Protein AF-A0A151Z0L4-F1 (afdb_monomer_lite)

Radius of gyration: 17.96 Å; chains: 1; bounding box: 32×26×50 Å

Secondary structure (DSSP, 8-state):
--SEEEEEEEETTEEEEEEEE-TTTS-HHHHHHHHHHHHHHHHHHHHHHHH-----GGG-TTS---HHHHHHHHHHHHHHHHHHHH-TT---

Structure (mmCIF, N/CA/C/O backbone):
data_AF-A0A151Z0L4-F1
#
_entry.id   AF-A0A151Z0L4-F1
#
loop_
_atom_site.group_PDB
_atom_site.id
_atom_site.type_symbol
_atom_site.label_atom_id
_atom_site.label_alt_id
_atom_site.label_comp_id
_atom_site.label_asym_id
_atom_site.label_entity_id
_atom_site.label_seq_id
_atom_si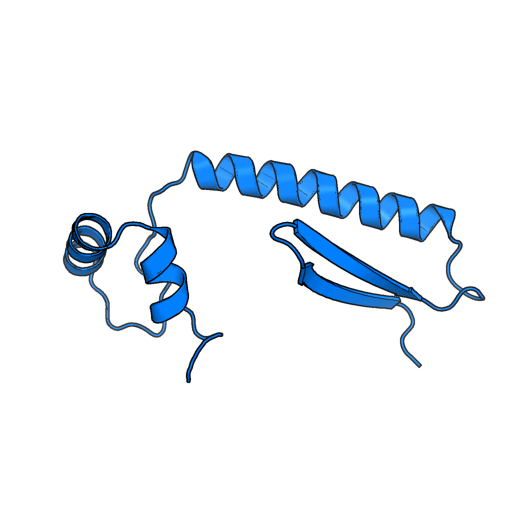te.pdbx_PDB_ins_code
_atom_site.Cartn_x
_atom_site.Cartn_y
_atom_site.Cartn_z
_atom_site.occupancy
_atom_site.B_iso_or_equiv
_atom_site.auth_seq_id
_atom_site.auth_comp_id
_atom_site.auth_asym_id
_atom_site.auth_atom_id
_atom_site.pdbx_PDB_model_num
ATOM 1 N N . MET A 1 1 ? -14.932 -12.350 11.446 1.00 51.75 1 MET A N 1
ATOM 2 C CA . MET A 1 1 ? -14.619 -11.000 11.964 1.00 51.75 1 MET A CA 1
ATOM 3 C C . MET A 1 1 ? -13.110 -10.839 11.889 1.00 51.75 1 MET A C 1
ATOM 5 O O . MET A 1 1 ? -12.414 -11.594 12.555 1.00 51.75 1 MET A O 1
ATOM 9 N N . TYR A 1 2 ? -12.606 -9.988 10.992 1.00 61.78 2 TYR A N 1
ATOM 10 C CA . TYR A 1 2 ? -11.167 -9.871 10.732 1.00 61.78 2 TYR A CA 1
ATOM 11 C C . TYR A 1 2 ? -10.459 -9.182 11.905 1.00 61.78 2 TYR A C 1
ATOM 13 O O . TYR A 1 2 ? -10.967 -8.207 12.457 1.00 61.78 2 TYR A O 1
ATOM 21 N N . LEU A 1 3 ? -9.311 -9.726 12.314 1.00 86.25 3 LEU A N 1
ATOM 22 C CA . LEU A 1 3 ? -8.497 -9.199 13.416 1.00 86.25 3 LEU A CA 1
ATOM 23 C C . LEU A 1 3 ? -7.929 -7.813 13.058 1.00 86.25 3 LEU A C 1
ATOM 25 O O . LEU A 1 3 ? -7.926 -6.888 13.872 1.00 86.25 3 LEU A O 1
ATOM 29 N N . LEU A 1 4 ? -7.512 -7.700 11.799 1.00 91.25 4 LEU A N 1
ATOM 30 C CA . LEU A 1 4 ? -6.943 -6.540 11.143 1.00 91.25 4 LEU A CA 1
ATOM 31 C C . LEU A 1 4 ? -7.225 -6.675 9.641 1.00 91.25 4 LEU A C 1
ATOM 33 O O . LEU A 1 4 ? -7.048 -7.752 9.076 1.00 91.25 4 LEU A O 1
ATOM 37 N N . ASP A 1 5 ? -7.656 -5.591 9.021 1.00 92.88 5 ASP A N 1
ATOM 38 C CA . ASP A 1 5 ? -7.913 -5.450 7.595 1.00 92.88 5 ASP A CA 1
ATOM 39 C C . ASP A 1 5 ? -7.278 -4.134 7.119 1.00 92.88 5 ASP A C 1
ATOM 41 O O . ASP A 1 5 ? -7.339 -3.109 7.810 1.00 92.88 5 ASP A O 1
ATOM 45 N N . VAL A 1 6 ? -6.603 -4.188 5.971 1.00 93.38 6 VAL A N 1
ATOM 46 C CA . VAL A 1 6 ? -5.842 -3.069 5.409 1.00 93.38 6 VAL A CA 1
ATOM 47 C C . VAL A 1 6 ? -6.211 -2.939 3.943 1.00 93.38 6 VAL A C 1
ATOM 49 O O . VAL A 1 6 ? -5.927 -3.828 3.146 1.00 93.38 6 VAL A O 1
ATOM 52 N N . ASN A 1 7 ? -6.823 -1.815 3.593 1.00 92.25 7 ASN A N 1
ATOM 53 C CA . ASN A 1 7 ? -7.25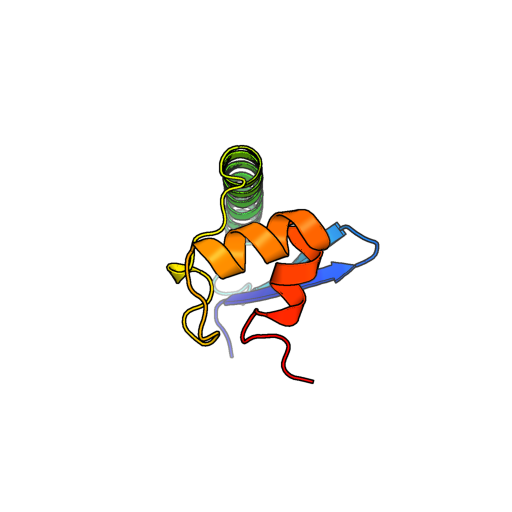7 -1.516 2.235 1.00 92.25 7 ASN A CA 1
ATOM 54 C C . ASN A 1 7 ? -6.526 -0.280 1.715 1.00 92.25 7 ASN A C 1
ATOM 56 O O . ASN A 1 7 ? -6.416 0.719 2.425 1.00 92.25 7 ASN A O 1
ATOM 60 N N . ALA A 1 8 ? -6.039 -0.323 0.476 1.00 92.50 8 ALA A N 1
ATOM 61 C CA . ALA A 1 8 ? -5.300 0.775 -0.142 1.00 92.50 8 ALA A CA 1
ATOM 62 C C . ALA A 1 8 ? -5.951 1.203 -1.461 1.00 92.50 8 ALA A C 1
ATOM 64 O O . ALA A 1 8 ? -6.421 0.372 -2.232 1.00 92.50 8 ALA A O 1
ATOM 65 N N . MET A 1 9 ? -5.985 2.510 -1.710 1.00 92.12 9 MET A N 1
ATOM 66 C CA . MET A 1 9 ? -6.586 3.104 -2.906 1.00 92.12 9 MET A CA 1
ATOM 67 C C . MET A 1 9 ? -5.913 4.435 -3.248 1.00 92.12 9 MET A C 1
ATOM 69 O O . MET A 1 9 ? -5.406 5.124 -2.360 1.00 92.12 9 MET A O 1
ATOM 73 N N . ILE A 1 10 ? -5.947 4.831 -4.521 1.00 92.50 10 ILE A N 1
ATOM 74 C CA . ILE A 1 10 ? -5.545 6.176 -4.945 1.00 92.50 10 ILE A CA 1
ATOM 75 C C . ILE A 1 10 ? -6.783 7.071 -4.969 1.00 92.50 10 ILE A C 1
ATOM 77 O O . ILE A 1 10 ? -7.756 6.782 -5.660 1.00 92.50 10 ILE A O 1
ATOM 81 N N . VAL A 1 11 ? -6.753 8.162 -4.205 1.00 91.69 11 VAL A N 1
ATOM 82 C CA . VAL A 1 11 ? -7.828 9.162 -4.157 1.00 91.69 11 VAL A CA 1
ATOM 83 C C . VAL A 1 11 ? -7.194 10.534 -4.294 1.00 91.69 11 VAL A C 1
ATOM 85 O O . VAL A 1 11 ? -6.348 10.892 -3.477 1.00 91.69 11 VAL A O 1
ATOM 88 N N . GLN A 1 12 ? -7.609 11.302 -5.306 1.00 93.62 12 GLN A N 1
ATOM 89 C CA . GLN A 1 12 ? -7.046 12.630 -5.596 1.00 93.62 12 GLN A CA 1
ATOM 90 C C . GLN A 1 12 ? -5.509 12.595 -5.672 1.00 93.62 12 GLN A C 1
ATOM 92 O O . GLN A 1 12 ? -4.828 13.328 -4.957 1.00 93.62 12 GLN A O 1
ATOM 97 N N . GLU A 1 13 ? -4.982 11.671 -6.483 1.00 90.12 13 GLU A N 1
ATOM 98 C CA . GLU A 1 13 ? -3.538 11.483 -6.728 1.00 90.12 13 GLU A CA 1
ATOM 99 C C . GLU A 1 13 ? -2.708 11.120 -5.487 1.00 90.12 13 GLU A C 1
ATOM 101 O O . GLU A 1 13 ? -1.479 11.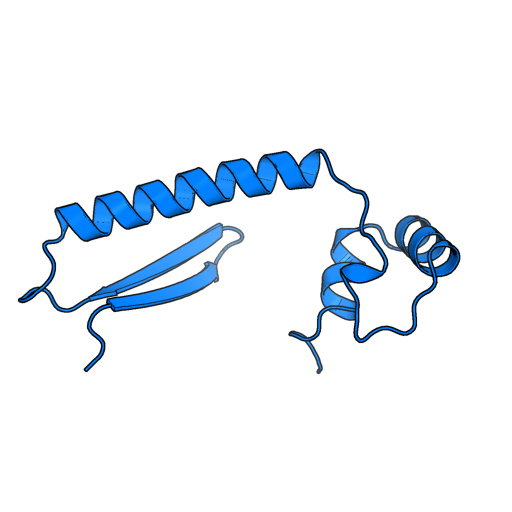137 -5.513 1.00 90.12 13 GLU A O 1
ATOM 106 N N . LYS A 1 14 ? -3.359 10.761 -4.378 1.00 90.44 14 LYS A N 1
ATOM 107 C CA . LYS A 1 14 ? -2.686 10.386 -3.135 1.00 90.44 14 LYS A CA 1
ATOM 108 C C . LYS A 1 14 ? -3.053 8.969 -2.743 1.00 90.44 14 LYS A C 1
ATOM 110 O O . LYS A 1 14 ? -4.223 8.584 -2.769 1.00 90.44 14 LYS A O 1
ATOM 115 N N . LEU A 1 15 ? -2.043 8.209 -2.323 1.00 91.88 15 LEU A N 1
ATOM 116 C CA . LEU A 1 15 ? -2.255 6.914 -1.694 1.00 91.88 15 LEU A CA 1
ATOM 117 C C . LEU A 1 15 ? -2.982 7.111 -0.363 1.00 91.88 15 LEU A C 1
ATOM 119 O O . LEU A 1 15 ? -2.498 7.801 0.537 1.00 91.88 15 LEU A O 1
ATOM 123 N N . ARG A 1 16 ? -4.142 6.474 -0.240 1.00 94.31 16 ARG A N 1
ATOM 124 C CA . ARG A 1 16 ? -4.925 6.390 0.986 1.00 94.31 16 ARG A CA 1
ATOM 125 C C . ARG A 1 16 ? -4.955 4.943 1.445 1.00 94.31 16 ARG A C 1
ATOM 127 O O . ARG A 1 16 ? -5.373 4.065 0.697 1.00 94.31 16 ARG A O 1
ATOM 134 N N . VAL A 1 17 ? -4.558 4.722 2.694 1.00 94.88 17 VAL A N 1
ATOM 135 C CA . VAL A 1 17 ? -4.616 3.411 3.345 1.00 94.88 17 VAL A CA 1
ATOM 136 C C . VAL A 1 17 ? -5.629 3.474 4.484 1.00 94.88 17 VAL A C 1
ATOM 138 O O . VAL A 1 17 ? -5.534 4.332 5.362 1.00 94.88 17 VAL A O 1
ATOM 141 N N . VAL A 1 18 ? -6.617 2.586 4.448 1.00 94.81 18 VAL A N 1
ATOM 142 C CA . VAL A 1 18 ? -7.674 2.442 5.448 1.00 94.81 18 VAL A CA 1
ATOM 143 C C . VAL A 1 18 ? -7.373 1.209 6.289 1.00 94.81 18 VAL A C 1
ATOM 145 O O . VAL A 1 18 ? -7.215 0.114 5.758 1.00 94.81 18 VAL A O 1
ATOM 148 N N . TRP A 1 19 ? -7.297 1.410 7.603 1.00 94.75 19 TRP A N 1
ATOM 149 C CA . TRP A 1 19 ? -6.996 0.372 8.584 1.00 94.75 19 TRP A CA 1
ATOM 150 C C . TRP A 1 19 ? -8.246 0.084 9.412 1.00 94.75 19 TRP A C 1
ATOM 152 O O . TRP A 1 19 ? -8.680 0.928 10.200 1.00 94.75 19 TRP A O 1
ATOM 162 N N . SER A 1 20 ? -8.803 -1.112 9.254 1.00 93.56 20 SER A N 1
ATOM 163 C CA . SER A 1 20 ? -9.948 -1.598 10.026 1.00 93.56 20 SER A CA 1
ATOM 164 C C . SER A 1 20 ? -9.466 -2.662 11.005 1.00 93.56 20 SER A C 1
ATOM 166 O O . SER A 1 20 ? -8.816 -3.626 10.613 1.00 93.56 20 SER A O 1
ATOM 168 N N . TYR A 1 21 ? -9.751 -2.514 12.295 1.00 93.31 21 TYR A N 1
ATOM 169 C CA . TYR A 1 21 ? -9.246 -3.448 13.303 1.00 93.31 21 TYR A CA 1
ATOM 170 C C . TYR A 1 21 ? -10.199 -3.600 14.483 1.00 93.31 21 TYR A C 1
ATOM 172 O O . TYR A 1 21 ? -10.999 -2.714 14.793 1.00 93.31 21 TYR A O 1
ATOM 180 N N . ASN A 1 22 ? -10.083 -4.730 15.181 1.00 93.19 22 ASN A N 1
ATOM 181 C CA . ASN A 1 22 ? -10.834 -4.963 16.406 1.00 93.19 22 ASN A CA 1
ATOM 182 C C . ASN A 1 22 ? -10.184 -4.225 17.590 1.00 93.19 22 ASN A C 1
ATOM 184 O O . ASN A 1 22 ? -9.106 -4.604 18.054 1.00 93.19 22 ASN A O 1
ATOM 188 N N . GLN A 1 23 ? -10.861 -3.198 18.108 1.00 90.19 23 GLN A N 1
ATOM 189 C CA . GLN A 1 23 ? -10.375 -2.366 19.219 1.00 90.19 23 GLN A CA 1
ATOM 190 C C . GLN A 1 23 ? -10.272 -3.111 20.558 1.00 90.19 23 GLN A C 1
ATOM 192 O O . GLN A 1 23 ? -9.508 -2.697 21.427 1.00 90.19 23 GLN A O 1
ATOM 197 N N . ASN A 1 24 ? -10.981 -4.234 20.721 1.00 91.31 24 ASN A N 1
ATOM 198 C CA . ASN A 1 24 ? -10.868 -5.073 21.918 1.00 91.31 24 ASN A CA 1
ATOM 199 C C . ASN A 1 24 ? -9.556 -5.875 21.945 1.00 91.31 24 ASN A C 1
ATOM 201 O O . ASN A 1 24 ? -9.185 -6.416 22.982 1.00 91.31 24 ASN A O 1
ATOM 205 N N . ILE A 1 25 ? -8.866 -5.972 20.804 1.00 90.31 25 ILE A N 1
ATOM 206 C CA . ILE A 1 25 ? -7.644 -6.769 20.634 1.00 90.31 25 ILE A CA 1
ATOM 207 C C . ILE A 1 25 ? -6.442 -5.857 20.386 1.00 90.31 25 ILE A C 1
ATOM 209 O O . ILE A 1 25 ? -5.377 -6.039 20.982 1.00 90.31 25 ILE A O 1
ATOM 213 N N . HIS A 1 26 ? -6.603 -4.856 19.521 1.00 88.50 26 HIS A N 1
ATOM 214 C CA . HIS A 1 26 ? -5.532 -3.947 19.142 1.00 88.50 26 HIS A CA 1
ATOM 215 C C . HIS A 1 26 ? -5.770 -2.543 19.684 1.00 88.50 26 HIS A C 1
ATOM 217 O O . HIS A 1 26 ? -6.815 -1.930 19.481 1.00 88.50 26 HIS A O 1
ATOM 223 N N . ARG A 1 27 ? -4.733 -2.010 20.331 1.00 92.62 27 ARG A N 1
ATOM 224 C CA . ARG A 1 27 ? -4.687 -0.612 20.748 1.00 92.62 27 ARG A CA 1
ATOM 225 C C . ARG A 1 27 ? -4.425 0.285 19.544 1.00 92.62 27 ARG A C 1
ATOM 227 O O . ARG A 1 27 ? -3.599 -0.058 18.693 1.00 92.62 27 ARG A O 1
ATOM 234 N N . LYS A 1 28 ? -5.077 1.447 19.511 1.00 92.12 28 LYS A N 1
ATOM 235 C CA . LYS A 1 28 ? -4.942 2.427 18.426 1.00 92.12 28 LYS A CA 1
ATOM 236 C C . LYS A 1 28 ? -3.485 2.822 18.195 1.00 92.12 28 LYS A C 1
ATOM 238 O O . LYS A 1 28 ? -3.056 2.904 17.052 1.00 92.12 28 LYS A O 1
ATOM 243 N N . GLU A 1 29 ? -2.710 2.986 19.262 1.00 95.56 29 GLU A N 1
ATOM 244 C CA . GLU A 1 29 ? -1.306 3.407 19.199 1.00 95.56 29 GLU A CA 1
ATOM 245 C C . GLU A 1 29 ? -0.444 2.383 18.450 1.00 95.56 29 GLU A C 1
ATOM 247 O O . GLU A 1 29 ? 0.444 2.754 17.687 1.00 95.56 29 GLU A O 1
ATOM 252 N N . ARG A 1 30 ? -0.737 1.083 18.611 1.00 94.56 30 ARG A N 1
ATOM 253 C CA . ARG A 1 30 ? -0.021 0.015 17.897 1.00 94.56 30 ARG A CA 1
ATOM 254 C C . ARG A 1 30 ? -0.361 -0.004 16.410 1.00 94.56 30 ARG A C 1
ATOM 256 O O . ARG A 1 30 ? 0.530 -0.226 15.599 1.00 94.56 30 ARG A O 1
ATOM 263 N N . ILE A 1 31 ? -1.628 0.224 16.059 1.00 95.38 31 ILE A N 1
ATOM 264 C CA . ILE A 1 31 ? -2.056 0.305 14.656 1.00 95.38 31 ILE A CA 1
ATOM 265 C C . ILE A 1 31 ? -1.481 1.555 13.990 1.00 95.38 31 ILE A C 1
ATOM 267 O O . ILE A 1 31 ? -1.006 1.471 12.863 1.00 95.38 31 ILE A O 1
ATOM 271 N N . GLN A 1 32 ? -1.442 2.683 14.702 1.00 95.31 32 GLN A N 1
ATOM 272 C CA . GLN A 1 32 ? -0.837 3.910 14.191 1.00 95.31 32 GLN A CA 1
ATOM 273 C C . GLN A 1 32 ? 0.659 3.726 13.916 1.00 95.31 32 GLN A C 1
ATOM 275 O O . GLN A 1 32 ? 1.109 4.036 12.820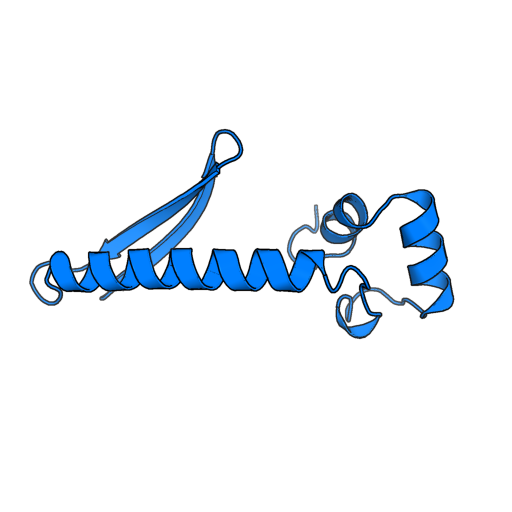 1.00 95.31 32 GLN A O 1
ATOM 280 N N . ALA A 1 33 ? 1.407 3.132 14.853 1.00 96.38 33 ALA A N 1
ATOM 281 C CA . ALA A 1 33 ? 2.825 2.842 14.645 1.00 96.38 33 ALA A CA 1
ATOM 282 C C . ALA A 1 33 ? 3.065 1.931 13.426 1.00 96.38 33 ALA A C 1
ATOM 284 O O . ALA A 1 33 ? 4.029 2.120 12.686 1.00 96.38 33 ALA A O 1
ATOM 285 N N . LEU A 1 34 ? 2.175 0.960 13.191 1.00 95.62 34 LEU A N 1
ATOM 286 C CA . LEU A 1 34 ? 2.243 0.083 12.024 1.00 95.62 34 LEU A CA 1
ATOM 287 C C . LEU A 1 34 ? 1.925 0.830 10.718 1.00 95.62 34 LEU A C 1
ATOM 289 O O . LEU A 1 34 ? 2.609 0.620 9.717 1.00 95.62 34 LEU A O 1
ATOM 293 N N . ALA A 1 35 ? 0.930 1.718 10.730 1.00 95.00 35 ALA A N 1
ATOM 294 C CA . ALA A 1 35 ? 0.598 2.562 9.587 1.00 95.00 35 ALA A CA 1
ATOM 295 C C . ALA A 1 35 ? 1.760 3.503 9.228 1.00 95.00 35 ALA A C 1
ATOM 297 O O . ALA A 1 35 ? 2.132 3.602 8.059 1.00 95.00 35 ALA A O 1
ATOM 298 N N . ASP A 1 36 ? 2.377 4.132 10.229 1.00 96.25 36 ASP A N 1
ATOM 299 C CA . ASP A 1 36 ? 3.520 5.028 10.038 1.00 96.25 36 ASP A CA 1
ATOM 300 C C . ASP A 1 36 ? 4.734 4.265 9.486 1.00 96.25 36 ASP A C 1
ATOM 302 O O . ASP A 1 36 ? 5.387 4.725 8.545 1.00 96.25 36 ASP A O 1
ATOM 306 N N . TYR A 1 37 ? 4.994 3.063 10.014 1.00 96.75 37 TYR A N 1
ATOM 307 C CA . TYR A 1 37 ? 6.039 2.175 9.507 1.00 96.75 37 TYR A CA 1
ATOM 308 C C . TYR A 1 37 ? 5.798 1.786 8.044 1.00 96.75 37 TYR A C 1
ATOM 310 O O . TYR A 1 37 ? 6.714 1.884 7.227 1.00 96.75 37 TYR A O 1
ATOM 318 N N . LEU A 1 38 ? 4.568 1.404 7.688 1.00 95.12 38 LEU A N 1
ATOM 319 C CA . LEU A 1 38 ? 4.209 1.057 6.313 1.00 95.12 38 LEU A CA 1
ATOM 320 C C . LEU A 1 38 ? 4.457 2.232 5.357 1.00 95.12 38 LEU A C 1
ATOM 322 O O . LEU A 1 38 ? 5.075 2.048 4.311 1.00 95.12 38 LEU A O 1
ATOM 326 N N . ILE A 1 39 ? 4.048 3.449 5.725 1.00 94.25 39 ILE A N 1
ATOM 327 C CA . ILE A 1 39 ? 4.301 4.641 4.903 1.00 94.25 39 ILE A CA 1
ATOM 328 C C . ILE A 1 39 ? 5.803 4.923 4.768 1.00 94.25 39 ILE A C 1
ATOM 330 O O . ILE A 1 39 ? 6.255 5.293 3.683 1.00 94.25 39 ILE A O 1
ATOM 334 N N . ALA A 1 40 ? 6.588 4.746 5.834 1.00 95.19 40 ALA A N 1
ATOM 335 C CA . ALA A 1 40 ? 8.038 4.914 5.774 1.00 95.19 40 ALA A CA 1
ATOM 336 C C . ALA A 1 40 ? 8.691 3.909 4.808 1.00 95.19 40 ALA A C 1
ATOM 338 O O . ALA A 1 40 ? 9.495 4.314 3.971 1.00 95.19 40 ALA A O 1
ATOM 339 N N . GLN A 1 41 ? 8.304 2.632 4.868 1.00 95.19 41 GLN A N 1
ATOM 340 C CA . GLN A 1 41 ? 8.819 1.602 3.958 1.00 95.19 41 GLN A CA 1
ATOM 341 C C . GLN A 1 41 ? 8.409 1.852 2.504 1.00 95.19 41 GLN A C 1
ATOM 343 O O . GLN A 1 41 ? 9.240 1.731 1.608 1.00 95.19 41 GLN A O 1
ATOM 348 N N . LEU A 1 42 ? 7.166 2.276 2.256 1.00 93.00 42 LEU A N 1
ATOM 349 C CA . LEU A 1 42 ? 6.725 2.624 0.903 1.00 93.00 42 LEU A CA 1
ATOM 350 C C . LEU A 1 42 ? 7.537 3.778 0.312 1.00 93.00 42 LEU A C 1
ATOM 352 O O . LEU A 1 42 ? 7.877 3.736 -0.864 1.00 93.00 42 LEU A O 1
ATOM 356 N N . LYS A 1 43 ? 7.900 4.784 1.115 1.00 90.06 43 LYS A N 1
ATOM 357 C CA . LYS A 1 43 ? 8.771 5.875 0.651 1.00 90.06 43 LYS A CA 1
ATOM 358 C C . LYS A 1 43 ? 10.158 5.377 0.249 1.00 90.06 43 LYS A C 1
ATOM 360 O O . LYS A 1 43 ? 10.670 5.829 -0.769 1.00 90.06 43 LYS A O 1
ATOM 365 N N . VAL A 1 44 ? 10.739 4.459 1.024 1.00 91.38 44 VAL A N 1
ATOM 366 C CA . VAL A 1 44 ? 12.035 3.841 0.699 1.00 91.38 44 VAL A CA 1
ATOM 367 C C . VAL A 1 44 ? 11.933 3.062 -0.611 1.00 91.38 44 VAL A C 1
ATOM 369 O O . VAL A 1 44 ? 12.703 3.327 -1.526 1.00 91.38 44 VAL A O 1
ATOM 372 N N . LEU A 1 45 ? 10.925 2.198 -0.753 1.00 86.12 45 LEU A N 1
ATOM 373 C CA . LEU A 1 45 ? 10.706 1.425 -1.980 1.00 86.12 45 LEU A CA 1
ATOM 374 C C . LEU A 1 45 ? 10.473 2.323 -3.202 1.00 86.12 45 LEU A C 1
ATOM 376 O O . LEU A 1 45 ? 11.052 2.087 -4.257 1.00 86.12 45 LEU A O 1
ATOM 380 N N . CYS A 1 46 ? 9.665 3.379 -3.072 1.00 84.06 46 CYS A N 1
ATOM 381 C CA . CYS A 1 46 ? 9.469 4.353 -4.146 1.00 84.06 46 CYS A CA 1
ATOM 382 C C . CYS A 1 46 ? 10.786 5.008 -4.574 1.00 84.06 46 CYS A C 1
ATOM 384 O O . CYS A 1 46 ? 10.994 5.218 -5.765 1.00 84.06 46 CYS A O 1
ATOM 386 N N . HIS A 1 47 ? 11.660 5.330 -3.621 1.00 79.56 47 HIS A N 1
ATOM 387 C CA . HIS A 1 47 ? 12.959 5.923 -3.913 1.00 79.56 47 HIS A CA 1
ATOM 388 C C . HIS A 1 47 ? 13.891 4.928 -4.619 1.00 79.56 47 HIS A C 1
ATOM 390 O O . HIS A 1 47 ? 14.432 5.247 -5.673 1.00 79.56 47 HIS A O 1
ATOM 396 N N . GLU A 1 48 ? 13.991 3.693 -4.121 1.00 76.19 48 GLU A N 1
ATOM 397 C CA . GLU A 1 48 ? 14.795 2.636 -4.752 1.00 76.19 48 GLU A CA 1
ATOM 398 C C . GLU A 1 48 ? 14.325 2.316 -6.180 1.00 76.19 48 GLU A C 1
ATOM 400 O O . GLU A 1 48 ? 15.142 2.085 -7.070 1.00 76.19 48 GLU A O 1
ATOM 405 N N . MET A 1 49 ? 13.012 2.331 -6.427 1.00 68.56 49 MET A N 1
ATOM 406 C CA . MET A 1 49 ? 12.437 2.090 -7.758 1.00 68.56 49 MET A CA 1
ATOM 407 C C . MET A 1 49 ? 12.649 3.263 -8.721 1.00 68.56 49 MET A C 1
ATOM 409 O O . MET A 1 49 ? 12.728 3.056 -9.931 1.00 68.56 49 MET A O 1
ATOM 413 N N . GLN A 1 50 ? 12.770 4.494 -8.214 1.00 65.56 50 GLN A N 1
ATOM 414 C CA . GLN A 1 50 ? 13.166 5.636 -9.044 1.00 65.56 50 GLN A CA 1
ATOM 415 C C . GLN A 1 50 ? 14.615 5.505 -9.528 1.00 65.56 50 GLN A C 1
ATOM 417 O O . GLN A 1 50 ? 14.912 5.906 -10.653 1.00 65.56 50 GLN A O 1
ATOM 422 N N . GLU A 1 51 ? 15.494 4.921 -8.712 1.00 58.50 51 GLU A N 1
ATOM 423 C CA . GLU A 1 51 ? 16.891 4.663 -9.075 1.00 58.50 51 GLU A CA 1
ATOM 424 C C . GLU A 1 51 ? 17.046 3.404 -9.948 1.00 58.50 51 GLU A C 1
ATOM 426 O O . GLU A 1 51 ? 17.850 3.389 -10.880 1.00 58.50 51 GLU A O 1
ATOM 431 N N . LYS A 1 52 ? 16.223 2.370 -9.725 1.00 56.47 52 LYS A N 1
ATOM 432 C CA . LYS A 1 52 ? 16.148 1.138 -10.535 1.00 56.47 52 LYS A CA 1
ATOM 433 C C . LYS A 1 52 ? 15.113 1.236 -11.655 1.00 56.47 52 LYS A C 1
ATOM 435 O O . LYS A 1 52 ? 14.246 0.378 -11.798 1.00 56.47 52 LYS A O 1
ATOM 440 N N . LYS A 1 53 ? 15.212 2.255 -12.504 1.00 58.03 53 LYS A N 1
ATOM 441 C CA . LYS A 1 53 ? 14.292 2.448 -13.639 1.00 58.03 53 LYS A CA 1
ATOM 442 C C . LYS A 1 53 ? 14.500 1.452 -14.799 1.00 58.03 53 LYS A C 1
ATOM 444 O O . LYS A 1 53 ? 14.262 1.796 -15.952 1.00 58.03 53 LYS A O 1
ATOM 449 N N . VAL A 1 54 ? 14.967 0.238 -14.513 1.00 62.75 54 VAL A N 1
ATOM 450 C CA . VAL A 1 54 ? 15.163 -0.826 -15.499 1.00 62.75 54 VAL A CA 1
ATOM 451 C C . VAL A 1 54 ? 14.165 -1.924 -15.171 1.00 62.75 54 VAL A C 1
ATOM 453 O O . VAL A 1 54 ? 14.397 -2.738 -14.282 1.00 62.75 54 VAL A O 1
ATOM 456 N N . LEU A 1 55 ? 13.025 -1.892 -15.860 1.00 70.56 55 LEU A N 1
ATOM 457 C CA . LEU A 1 55 ? 12.109 -3.025 -15.878 1.00 70.56 55 LEU A CA 1
ATOM 458 C C . LEU A 1 55 ? 12.842 -4.227 -16.481 1.00 70.56 55 LEU A C 1
ATOM 460 O O . LEU A 1 55 ? 13.523 -4.083 -17.499 1.00 70.56 55 LEU A O 1
ATOM 464 N N . ALA A 1 56 ? 12.686 -5.397 -15.875 1.00 73.12 56 ALA A N 1
ATOM 465 C CA . ALA A 1 56 ? 13.204 -6.651 -16.400 1.00 73.12 56 ALA A CA 1
ATOM 466 C C . ALA A 1 56 ? 12.067 -7.495 -16.985 1.00 73.12 56 ALA A C 1
ATOM 468 O O . ALA A 1 56 ? 10.907 -7.387 -16.590 1.00 73.12 56 ALA A O 1
ATOM 469 N N . VAL A 1 57 ? 12.395 -8.407 -17.902 1.00 76.31 57 VAL A N 1
ATOM 470 C CA . VAL A 1 57 ? 11.412 -9.352 -18.469 1.00 76.31 57 VAL A CA 1
ATOM 471 C C . VAL A 1 57 ? 10.732 -10.181 -17.370 1.00 76.31 57 VAL A C 1
ATOM 473 O O . VAL A 1 57 ? 9.553 -10.512 -17.479 1.00 76.31 57 VAL A O 1
ATOM 476 N N . SER A 1 58 ? 11.445 -10.464 -16.275 1.00 73.56 58 SER A N 1
ATOM 477 C CA . SER A 1 58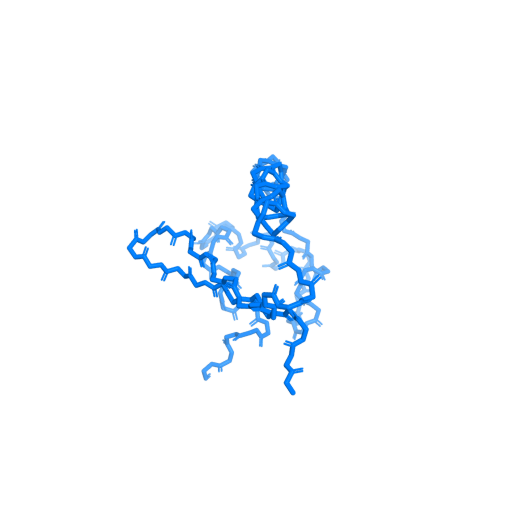 ? 10.912 -11.177 -15.109 1.00 73.56 58 SER A CA 1
ATOM 478 C C . SER A 1 58 ? 9.768 -10.454 -14.400 1.00 73.56 58 SER A C 1
ATOM 480 O O . SER A 1 58 ? 8.993 -11.116 -13.713 1.00 73.56 58 SER A O 1
ATOM 482 N N . ASP A 1 59 ? 9.645 -9.134 -14.562 1.00 73.00 59 ASP A N 1
ATOM 483 C CA . ASP A 1 59 ? 8.541 -8.356 -13.988 1.00 73.00 59 ASP A CA 1
ATOM 484 C C . ASP A 1 59 ? 7.219 -8.601 -14.742 1.00 73.00 59 ASP A C 1
ATOM 486 O O . ASP A 1 59 ? 6.140 -8.315 -14.222 1.00 73.00 59 ASP A O 1
ATOM 490 N N . PHE A 1 60 ? 7.287 -9.205 -15.937 1.00 74.38 60 PHE A N 1
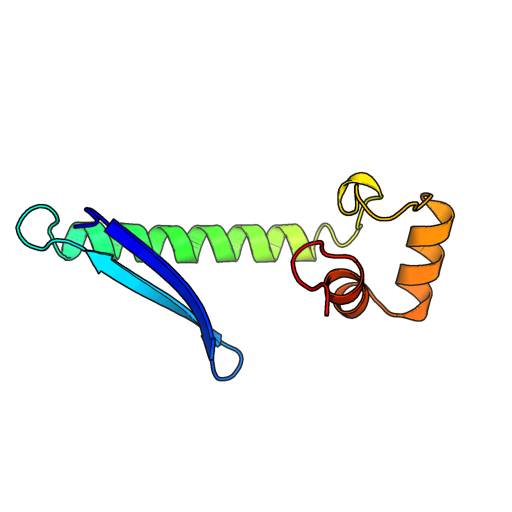ATOM 491 C CA . PHE A 1 60 ? 6.148 -9.492 -16.810 1.00 74.38 60 PHE A CA 1
ATOM 492 C C . PHE A 1 60 ? 6.068 -10.979 -17.196 1.00 74.38 60 PHE A C 1
ATOM 494 O O . PHE A 1 60 ? 6.057 -11.309 -18.382 1.00 74.38 60 PHE A O 1
ATOM 501 N N . PRO A 1 61 ? 5.954 -11.911 -16.230 1.00 68.50 61 PRO A N 1
ATOM 502 C CA . PRO A 1 61 ? 6.037 -13.351 -16.497 1.00 68.50 61 PRO A CA 1
ATOM 503 C C . PRO A 1 61 ? 4.910 -13.887 -17.396 1.00 68.50 61 PRO A C 1
ATOM 505 O O . PRO A 1 61 ? 5.023 -14.978 -17.949 1.00 68.50 61 PRO A O 1
ATOM 508 N N . LEU A 1 62 ? 3.813 -13.137 -17.533 1.00 66.75 62 LEU A N 1
ATOM 509 C CA . LEU A 1 62 ? 2.668 -13.484 -18.380 1.00 66.75 62 LEU A CA 1
ATOM 510 C C . LEU A 1 62 ? 2.740 -12.862 -19.778 1.00 66.75 62 LEU A C 1
ATOM 512 O O . LEU A 1 62 ? 2.020 -13.299 -20.675 1.00 66.75 62 LEU A O 1
ATOM 516 N N . ALA A 1 63 ? 3.598 -11.863 -19.979 1.00 68.19 63 ALA A N 1
ATOM 517 C CA . ALA A 1 63 ? 3.838 -11.293 -21.289 1.00 68.19 63 ALA A CA 1
ATOM 518 C C . ALA A 1 63 ? 4.976 -12.081 -21.951 1.00 68.19 63 ALA A C 1
ATOM 520 O O . ALA A 1 63 ? 6.052 -12.237 -21.379 1.00 68.19 63 ALA A O 1
ATOM 521 N N . THR A 1 64 ? 4.770 -12.595 -23.166 1.00 71.81 64 THR A N 1
ATOM 522 C CA . THR A 1 64 ? 5.834 -13.259 -23.939 1.00 71.81 64 THR A CA 1
ATOM 523 C C . THR A 1 64 ? 6.827 -12.211 -24.464 1.00 71.81 64 THR A C 1
ATOM 525 O O . THR A 1 64 ? 6.819 -11.856 -25.645 1.00 71.81 64 THR A O 1
ATOM 528 N N . LEU A 1 65 ? 7.636 -11.650 -23.564 1.00 75.62 65 LEU A N 1
ATOM 529 C CA . LEU A 1 65 ? 8.591 -10.579 -23.840 1.00 75.62 65 LEU A CA 1
ATOM 530 C C . LEU A 1 65 ? 10.022 -11.115 -23.861 1.00 75.62 65 LEU A C 1
ATOM 532 O O . LEU A 1 65 ? 10.409 -11.954 -23.055 1.00 75.62 65 LEU A O 1
ATOM 536 N N . THR A 1 66 ? 10.809 -10.601 -24.800 1.00 80.69 66 THR A N 1
ATOM 537 C CA . THR A 1 66 ? 12.272 -10.696 -24.800 1.00 80.69 66 THR A CA 1
ATOM 538 C C . THR A 1 66 ? 12.855 -9.373 -24.309 1.00 80.69 66 THR A C 1
ATOM 540 O O . THR A 1 66 ? 12.173 -8.348 -24.372 1.00 80.69 66 THR A O 1
ATOM 543 N N . GLU A 1 67 ? 14.111 -9.371 -23.852 1.00 78.06 67 GLU A N 1
ATOM 544 C CA . GLU A 1 67 ? 14.778 -8.152 -23.362 1.00 78.06 67 GLU A CA 1
ATOM 545 C C . GLU A 1 67 ? 14.788 -7.039 -24.424 1.00 78.06 67 GLU A C 1
ATOM 547 O O . GLU A 1 67 ? 14.343 -5.931 -24.143 1.00 78.06 67 GLU A O 1
ATOM 552 N N . GLU A 1 68 ? 15.131 -7.355 -25.679 1.00 79.69 68 GLU A N 1
ATOM 553 C CA . GLU A 1 68 ? 15.082 -6.394 -26.800 1.00 79.69 68 GLU A CA 1
ATOM 554 C C . GLU A 1 68 ? 13.679 -5.816 -27.043 1.00 79.69 68 GLU A C 1
ATOM 556 O O . GLU A 1 68 ? 13.515 -4.662 -27.446 1.00 79.69 68 GLU A O 1
ATOM 561 N N . ARG A 1 69 ? 12.630 -6.623 -26.838 1.00 78.12 69 ARG A N 1
ATOM 562 C CA . ARG A 1 69 ? 11.250 -6.171 -27.044 1.00 78.12 69 ARG A CA 1
ATOM 563 C C . ARG A 1 69 ? 10.794 -5.267 -25.905 1.00 78.12 69 ARG A C 1
ATOM 565 O O . ARG A 1 69 ? 10.060 -4.319 -26.166 1.00 78.12 69 ARG A O 1
ATOM 572 N N . LEU A 1 70 ? 11.240 -5.540 -24.682 1.00 78.19 70 LEU A N 1
ATOM 573 C CA . LEU A 1 70 ? 11.004 -4.683 -23.525 1.00 78.19 70 LEU A CA 1
ATOM 574 C C . LEU A 1 70 ? 11.725 -3.336 -23.674 1.00 78.19 70 LEU A C 1
ATOM 576 O O . LEU A 1 70 ? 11.110 -2.301 -23.435 1.00 78.19 70 LEU A O 1
ATOM 580 N N . GLU A 1 71 ? 12.974 -3.335 -24.143 1.00 76.88 71 GLU A N 1
ATOM 581 C CA . GLU A 1 71 ? 13.753 -2.113 -24.387 1.00 76.88 71 GLU A CA 1
ATOM 582 C C . GLU A 1 71 ? 13.079 -1.209 -25.432 1.00 76.88 71 GLU A C 1
ATOM 584 O O . GLU A 1 71 ? 12.809 -0.038 -25.172 1.00 76.88 71 GLU A O 1
ATOM 589 N N . ARG A 1 72 ? 12.650 -1.776 -26.569 1.00 77.69 72 ARG A N 1
ATOM 590 C CA . ARG A 1 72 ? 11.894 -1.020 -27.586 1.00 77.69 72 ARG A CA 1
ATOM 591 C C . ARG A 1 72 ? 10.576 -0.446 -27.068 1.00 77.69 72 ARG A C 1
ATOM 593 O O . ARG A 1 72 ? 10.157 0.625 -27.507 1.00 77.69 72 ARG A O 1
ATOM 600 N N . LEU A 1 73 ? 9.886 -1.173 -26.191 1.00 76.25 73 LEU A N 1
ATOM 601 C CA . LEU A 1 73 ? 8.646 -0.697 -25.584 1.00 76.25 73 LEU A CA 1
ATOM 602 C C . LEU A 1 73 ? 8.922 0.475 -24.640 1.00 76.25 73 LEU A C 1
ATOM 604 O O . LEU A 1 73 ? 8.229 1.491 -24.724 1.00 76.25 73 LEU A O 1
ATOM 608 N N . LEU A 1 74 ? 9.950 0.356 -23.794 1.00 75.56 74 LEU A N 1
ATOM 609 C CA . LEU A 1 74 ? 10.395 1.407 -22.878 1.00 75.56 74 LEU A CA 1
ATOM 610 C C . LEU A 1 74 ? 10.745 2.702 -23.621 1.00 75.56 74 LEU A C 1
ATOM 612 O O . LEU A 1 74 ? 10.336 3.775 -23.175 1.00 75.56 74 LEU A O 1
ATOM 616 N N . ASP A 1 75 ? 11.416 2.595 -24.769 1.00 73.94 75 ASP A N 1
ATOM 617 C CA . ASP A 1 75 ? 11.764 3.739 -25.621 1.00 73.94 75 ASP A CA 1
ATOM 618 C C . ASP A 1 75 ? 10.542 4.408 -26.270 1.00 73.94 75 ASP A C 1
ATOM 620 O O . ASP A 1 75 ? 10.545 5.616 -26.504 1.00 73.94 75 ASP A O 1
ATOM 624 N N . THR A 1 76 ? 9.492 3.636 -26.570 1.00 70.81 76 THR A N 1
ATOM 625 C CA . THR A 1 76 ? 8.322 4.127 -27.320 1.00 70.81 76 THR A CA 1
ATOM 626 C C . THR A 1 76 ? 7.240 4.721 -26.410 1.00 70.81 76 THR A C 1
ATOM 628 O O . THR A 1 76 ? 6.619 5.716 -26.777 1.00 70.81 76 THR A O 1
ATOM 631 N N . HIS A 1 77 ? 7.010 4.129 -25.232 1.00 62.91 77 HIS A N 1
ATOM 632 C CA . HIS A 1 77 ? 5.869 4.448 -24.353 1.00 62.91 77 HIS A CA 1
ATOM 633 C C . HIS A 1 77 ? 6.269 4.921 -22.944 1.00 62.91 77 HIS A C 1
ATOM 635 O O . HIS A 1 77 ? 5.435 5.383 -22.167 1.00 62.91 77 HIS A O 1
ATOM 641 N N . GLY A 1 78 ? 7.552 4.837 -22.583 1.00 62.78 78 GLY A N 1
ATOM 642 C CA . GLY A 1 78 ? 8.000 5.115 -21.222 1.00 62.78 78 GLY A CA 1
ATOM 643 C C . GLY A 1 78 ? 7.527 4.073 -20.195 1.00 62.78 78 GLY A C 1
ATOM 644 O O . GLY A 1 78 ? 6.658 3.238 -20.427 1.00 62.78 78 GLY A O 1
ATOM 645 N N . THR A 1 79 ? 8.138 4.099 -19.011 1.00 62.62 79 THR A N 1
ATOM 646 C CA . THR A 1 79 ? 8.028 3.019 -18.012 1.00 62.62 79 THR A CA 1
ATOM 647 C C . THR A 1 79 ? 6.635 2.875 -17.379 1.00 62.62 79 THR A C 1
ATOM 649 O O . THR A 1 79 ? 6.249 1.773 -17.017 1.00 62.62 79 THR A O 1
ATOM 652 N N . PHE A 1 80 ? 5.883 3.967 -17.202 1.00 57.50 80 PHE A N 1
ATOM 653 C CA . PHE A 1 80 ? 4.639 3.965 -16.413 1.00 57.50 80 PHE A CA 1
ATOM 654 C C . PHE A 1 80 ? 3.433 3.404 -17.180 1.00 57.50 80 PHE A C 1
ATOM 656 O O . PHE A 1 80 ? 2.624 2.687 -16.600 1.00 57.50 80 PHE A O 1
ATOM 663 N N . GLU A 1 81 ? 3.331 3.694 -18.478 1.00 56.00 81 GLU A N 1
ATOM 664 C CA . GLU A 1 81 ? 2.210 3.264 -19.325 1.00 56.00 81 GLU A CA 1
ATOM 665 C C . GLU A 1 81 ? 2.254 1.740 -19.564 1.00 56.00 81 GLU A C 1
ATOM 667 O O . GLU A 1 81 ? 1.244 1.051 -19.449 1.00 56.00 81 GLU A O 1
ATOM 672 N N . LEU A 1 82 ? 3.461 1.181 -19.717 1.00 60.47 82 LEU A N 1
ATOM 673 C CA . LEU A 1 82 ? 3.685 -0.260 -19.895 1.00 60.47 82 LEU A CA 1
ATOM 674 C C . LEU A 1 82 ? 3.331 -1.109 -18.672 1.00 60.47 82 LEU A C 1
ATOM 676 O O . LEU A 1 82 ? 2.912 -2.254 -18.826 1.00 60.47 82 LEU A O 1
ATOM 680 N N . VAL A 1 83 ? 3.502 -0.576 -17.457 1.00 59.38 83 VAL A N 1
ATOM 681 C CA . VAL A 1 83 ? 3.169 -1.313 -16.228 1.00 59.38 83 VAL A CA 1
ATOM 682 C C . VAL A 1 83 ? 1.667 -1.573 -16.153 1.00 59.38 83 VAL A C 1
ATOM 684 O O . VAL A 1 83 ? 1.272 -2.650 -15.722 1.00 59.38 83 VAL A O 1
ATOM 687 N N . PHE A 1 84 ? 0.822 -0.646 -16.606 1.00 56.00 84 PHE A N 1
ATOM 688 C CA . PHE A 1 84 ? -0.625 -0.869 -16.610 1.00 56.00 84 PHE A CA 1
ATOM 689 C C . PHE A 1 84 ? -1.049 -1.896 -17.662 1.00 56.00 84 PHE A C 1
ATOM 691 O O . PHE A 1 84 ? -1.777 -2.822 -17.310 1.00 56.00 84 PHE A O 1
ATOM 698 N N . ASP A 1 85 ? -0.530 -1.797 -18.888 1.00 59.78 85 ASP A N 1
ATOM 699 C CA . ASP A 1 85 ? -0.906 -2.682 -20.003 1.00 59.78 85 ASP A CA 1
ATOM 700 C C . ASP A 1 85 ? -0.398 -4.122 -19.854 1.00 59.78 85 ASP A C 1
ATOM 702 O O . ASP A 1 85 ? -0.977 -5.057 -20.408 1.00 59.78 85 ASP A O 1
ATOM 706 N N . LEU A 1 86 ? 0.700 -4.316 -19.120 1.00 60.09 86 LEU A N 1
ATOM 707 C CA . LEU A 1 86 ? 1.359 -5.617 -18.984 1.00 60.09 86 LEU A CA 1
ATOM 708 C C . LEU A 1 86 ? 1.252 -6.205 -17.574 1.00 60.09 86 LEU A C 1
ATOM 710 O O . LEU A 1 86 ? 1.717 -7.325 -17.338 1.00 60.09 86 LEU A O 1
ATOM 714 N N . SER A 1 87 ? 0.634 -5.489 -16.628 1.00 53.69 87 SER A N 1
ATOM 715 C CA . SER A 1 87 ? 0.376 -6.045 -15.301 1.00 53.69 87 SER A CA 1
ATOM 716 C C . SER A 1 87 ? -0.804 -7.028 -15.328 1.00 53.69 87 SER A C 1
ATOM 718 O O . SER A 1 87 ? -1.873 -6.704 -15.847 1.00 53.69 87 SER A O 1
ATOM 720 N N . PRO A 1 88 ? -0.683 -8.202 -14.677 1.00 51.12 88 PRO A N 1
ATOM 721 C CA . PRO A 1 88 ? -1.786 -9.159 -14.553 1.00 51.12 88 PRO A CA 1
ATOM 722 C C . PRO A 1 88 ? -3.042 -8.606 -13.870 1.00 51.12 88 PRO A C 1
ATOM 724 O O . PRO A 1 88 ? -4.093 -9.236 -13.921 1.00 51.12 88 PRO A O 1
ATOM 727 N N . PHE A 1 89 ? -2.924 -7.478 -13.166 1.00 47.22 89 PHE A N 1
ATOM 728 C CA . PHE A 1 89 ? -4.004 -6.901 -12.371 1.00 47.22 89 PHE A CA 1
ATOM 729 C C . PHE A 1 89 ? -4.987 -6.054 -13.183 1.00 47.22 89 PHE A C 1
ATOM 731 O O . PHE A 1 89 ? -6.063 -5.755 -12.668 1.00 47.22 89 PHE A O 1
ATOM 738 N N . CYS A 1 90 ? -4.662 -5.696 -14.428 1.00 40.16 90 CYS A N 1
ATOM 739 C CA . CYS A 1 90 ? -5.543 -4.915 -15.291 1.00 40.16 90 CYS A CA 1
ATOM 740 C C . CYS A 1 90 ? -5.804 -5.649 -16.615 1.00 40.16 90 CYS A C 1
ATOM 742 O O . CYS A 1 90 ? -5.471 -5.170 -17.690 1.00 40.16 90 CYS A O 1
ATOM 744 N N . SER A 1 91 ? -6.416 -6.833 -16.546 1.00 35.72 91 SER A N 1
ATOM 745 C CA . SER A 1 91 ? -7.166 -7.353 -17.692 1.00 35.72 91 SER A CA 1
ATOM 746 C C . SER A 1 91 ? -8.546 -6.687 -17.699 1.00 35.72 91 SER A C 1
ATOM 748 O O . SER A 1 91 ? -9.393 -7.035 -16.868 1.00 35.72 91 SER A O 1
ATOM 750 N N . ALA A 1 92 ? -8.755 -5.721 -18.592 1.00 36.75 92 ALA A N 1
ATOM 751 C CA . ALA A 1 92 ? -10.089 -5.418 -19.108 1.00 36.75 92 ALA A CA 1
ATOM 752 C C . ALA A 1 92 ? -10.390 -6.351 -20.288 1.00 36.75 92 ALA A C 1
ATOM 754 O O . ALA A 1 92 ? -9.450 -6.614 -21.074 1.00 36.75 92 ALA A O 1
#

pLDDT: mean 78.47, std 16.05, range [35.72, 96.75]

Foldseek 3Di:
DDQKDWDWDQDPNDIDIDIDHDCVRDPPVVVVVVVVVVVVVVVVVVVVCVVVLDDDVVLQVPDPDDSVRVVVCCVPPNDPVCCQVRPPVDDD

Sequence (92 aa):
MYLLDVNAMIVQEKLRVVWSYNQNIHRKERIQALADYLIAQLKVLCHEMQEKKVLAVSDFPLATLTEERLERLLDTHGTFELVFDLSPFCSA